Protein AF-A0A1V5NVQ9-F1 (afdb_monomer)

pLDDT: mean 89.26, std 10.73, range [40.66, 97.0]

Nearest PDB structures (foldseek):
  7lky-assembly4_D  TM=8.483E-01  e=3.529E-02  Homo sapiens
  7r1d-assembly1_C  TM=7.639E-01  e=8.206E-01  Homo sapiens
  6my0-assembly2_B  TM=6.409E-01  e=7.706E-01  Homo sapiens
  5j26-assembly1_A  TM=6.398E-01  e=9.307E-01  Homo sapiens
  1y96-assembly2_D  TM=5.690E-01  e=1.446E+00  Homo sapiens

Structure (mmCIF, N/CA/C/O backbone):
data_AF-A0A1V5NVQ9-F1
#
_entry.id   AF-A0A1V5NVQ9-F1
#
loop_
_atom_site.group_PDB
_atom_site.id
_atom_site.type_symbol
_at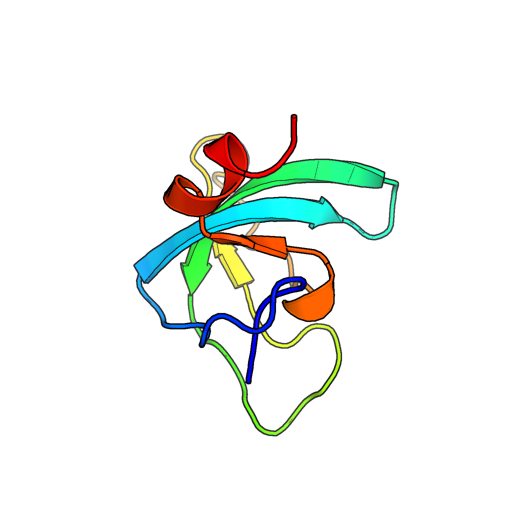om_site.label_atom_id
_atom_site.label_alt_id
_atom_site.label_comp_id
_atom_site.label_asym_id
_atom_site.label_entity_id
_atom_site.label_seq_id
_atom_site.pdbx_PDB_ins_code
_atom_site.Cartn_x
_atom_site.Cartn_y
_atom_site.Cartn_z
_atom_site.occupancy
_atom_site.B_iso_or_equiv
_atom_site.auth_seq_id
_atom_site.auth_comp_id
_atom_site.auth_asym_id
_atom_site.auth_atom_id
_atom_site.pdbx_PDB_model_num
ATOM 1 N N . MET A 1 1 ? -5.879 -5.149 -10.145 1.00 86.06 1 MET A N 1
ATOM 2 C CA . MET A 1 1 ? -4.780 -5.048 -9.164 1.00 86.06 1 MET A CA 1
ATOM 3 C C . MET A 1 1 ? -5.373 -4.465 -7.902 1.00 86.06 1 MET A C 1
ATOM 5 O O . MET A 1 1 ? -6.048 -3.447 -7.991 1.00 86.06 1 MET A O 1
ATOM 9 N N . HIS A 1 2 ? -5.199 -5.139 -6.773 1.00 93.62 2 HIS A N 1
ATOM 10 C CA . HIS A 1 2 ? -5.920 -4.803 -5.553 1.00 93.62 2 HIS A CA 1
ATOM 11 C C . HIS A 1 2 ? -4.975 -4.777 -4.356 1.00 93.62 2 HIS A C 1
ATOM 13 O O . HIS A 1 2 ? -3.950 -5.463 -4.350 1.00 93.62 2 HIS A O 1
ATOM 19 N N . TYR A 1 3 ? -5.347 -3.983 -3.362 1.00 94.94 3 TYR A N 1
ATOM 20 C CA . TYR A 1 3 ? -4.764 -4.000 -2.031 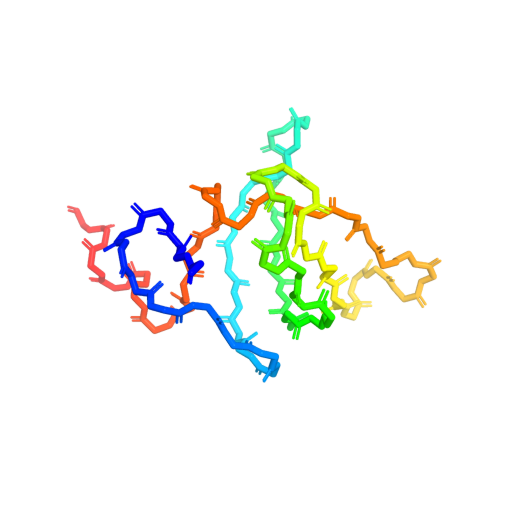1.00 94.94 3 TYR A CA 1
ATOM 21 C C . TYR A 1 3 ? -5.120 -5.286 -1.281 1.00 94.94 3 TYR A C 1
ATOM 23 O O . TYR A 1 3 ? -5.950 -6.084 -1.729 1.00 94.94 3 TYR A O 1
ATOM 31 N N . LYS A 1 4 ? -4.538 -5.463 -0.092 1.00 92.75 4 LYS A N 1
ATOM 32 C CA . LYS A 1 4 ? -4.786 -6.612 0.791 1.00 92.75 4 LYS A CA 1
ATOM 33 C C . LYS A 1 4 ? -6.272 -6.882 1.052 1.00 92.75 4 LYS A C 1
ATOM 35 O O . LYS A 1 4 ? -6.676 -8.031 1.189 1.00 92.75 4 LYS A O 1
ATOM 40 N N . ASN A 1 5 ? -7.079 -5.826 1.130 1.00 91.31 5 ASN A N 1
ATOM 41 C CA . ASN A 1 5 ? -8.515 -5.888 1.406 1.00 91.31 5 ASN A CA 1
ATOM 42 C C . ASN A 1 5 ? -9.388 -5.997 0.141 1.00 91.31 5 ASN A C 1
ATOM 44 O O . ASN A 1 5 ? -10.605 -5.872 0.227 1.00 91.31 5 ASN A O 1
ATOM 48 N N . GLY A 1 6 ? -8.788 -6.195 -1.035 1.00 92.31 6 GLY A N 1
ATOM 49 C CA . GLY A 1 6 ? -9.518 -6.308 -2.295 1.00 92.31 6 GLY A CA 1
ATOM 50 C C . GLY A 1 6 ? -9.947 -4.974 -2.910 1.00 92.31 6 GLY A C 1
ATOM 51 O O . GLY A 1 6 ? -10.518 -4.990 -3.996 1.00 92.31 6 GLY A O 1
ATOM 52 N N . ARG A 1 7 ? -9.653 -3.821 -2.289 1.00 94.62 7 ARG A N 1
ATOM 53 C CA . ARG A 1 7 ? -9.877 -2.506 -2.911 1.00 94.62 7 ARG A CA 1
ATOM 54 C C . ARG A 1 7 ? -8.948 -2.322 -4.109 1.00 94.62 7 ARG A C 1
ATOM 56 O O . ARG A 1 7 ? -7.779 -2.698 -4.061 1.00 94.62 7 ARG A O 1
ATOM 63 N N . GLU A 1 8 ? -9.471 -1.758 -5.193 1.00 95.25 8 GLU A N 1
ATOM 64 C CA . GLU A 1 8 ? -8.687 -1.465 -6.397 1.00 95.25 8 GLU A CA 1
ATOM 65 C C . GLU A 1 8 ? -7.598 -0.430 -6.086 1.00 95.25 8 GLU A C 1
ATOM 67 O O . GLU A 1 8 ? -7.889 0.603 -5.484 1.00 95.25 8 GLU A O 1
ATOM 72 N N . ALA A 1 9 ? -6.361 -0.707 -6.506 1.00 95.94 9 ALA A N 1
ATOM 73 C CA . ALA A 1 9 ? -5.223 0.182 -6.286 1.00 95.94 9 ALA A CA 1
ATOM 74 C C . ALA A 1 9 ? -5.041 1.174 -7.441 1.00 95.94 9 ALA A C 1
ATOM 76 O O . ALA A 1 9 ? -5.004 0.767 -8.607 1.00 95.94 9 ALA A O 1
ATOM 77 N N . LYS A 1 10 ? -4.893 2.468 -7.125 1.00 96.06 10 LYS A N 1
ATOM 78 C CA . LYS A 1 10 ? -4.767 3.554 -8.109 1.00 96.06 10 LYS A CA 1
ATOM 79 C C . LYS A 1 10 ? -3.601 4.484 -7.784 1.00 96.06 10 LYS A C 1
ATOM 81 O O . LYS A 1 10 ? -3.248 4.718 -6.633 1.00 96.06 10 LYS A O 1
ATOM 86 N N . ALA A 1 11 ? -2.980 5.028 -8.829 1.00 96.69 11 ALA A N 1
ATOM 87 C CA . ALA A 1 11 ? -1.940 6.035 -8.649 1.00 96.69 11 ALA A CA 1
ATOM 88 C C . ALA A 1 11 ? -2.529 7.276 -7.958 1.00 96.69 11 ALA A C 1
ATOM 90 O O . ALA A 1 11 ? -3.588 7.756 -8.355 1.00 96.69 11 ALA A O 1
ATOM 91 N N . GLY A 1 12 ? -1.824 7.795 -6.956 1.00 96.44 12 GLY A N 1
ATOM 92 C CA . GLY A 1 12 ? -2.281 8.901 -6.117 1.00 96.44 12 GLY A CA 1
ATOM 93 C C . GLY A 1 12 ? -2.949 8.470 -4.810 1.00 96.44 12 GLY A C 1
ATOM 94 O O . GLY A 1 12 ? -3.130 9.318 -3.941 1.00 96.44 12 GLY A O 1
ATOM 95 N N . ASP A 1 13 ? -3.257 7.183 -4.631 1.00 97.00 13 ASP A N 1
ATOM 96 C CA . ASP A 1 13 ? -3.827 6.680 -3.381 1.00 97.00 13 ASP A CA 1
ATOM 97 C C . ASP A 1 13 ? -2.871 6.896 -2.203 1.00 97.00 13 ASP A C 1
ATOM 99 O O . ASP A 1 13 ? -1.666 6.634 -2.297 1.00 97.00 13 ASP A O 1
ATOM 103 N N . GLN A 1 14 ? -3.427 7.312 -1.066 1.00 96.44 14 GLN A N 1
ATOM 104 C CA . GLN A 1 14 ? -2.720 7.277 0.208 1.00 96.44 14 GLN A CA 1
ATOM 105 C C . GLN A 1 14 ? -2.791 5.857 0.758 1.00 96.44 14 GLN A C 1
ATOM 107 O O . GLN A 1 14 ? -3.877 5.306 0.931 1.00 96.44 14 GLN A O 1
ATOM 112 N N . ILE A 1 15 ? -1.636 5.261 1.028 1.00 95.62 15 ILE A N 1
ATOM 113 C CA . ILE A 1 15 ? -1.527 3.854 1.407 1.00 95.62 15 ILE A CA 1
ATOM 114 C C . ILE A 1 15 ? -0.676 3.678 2.656 1.00 95.62 15 ILE A C 1
ATOM 116 O O . ILE A 1 15 ? 0.253 4.449 2.918 1.00 95.62 15 ILE A O 1
ATOM 120 N N . VAL A 1 16 ? -0.974 2.618 3.399 1.00 94.81 16 VAL A N 1
ATOM 121 C CA . VAL A 1 16 ? -0.163 2.136 4.515 1.00 94.81 16 VAL A CA 1
ATOM 122 C C . VAL A 1 16 ? 0.063 0.638 4.371 1.00 94.81 16 VAL A C 1
ATOM 124 O O . VAL A 1 16 ? -0.793 -0.088 3.865 1.00 94.81 16 VAL A O 1
ATOM 127 N N . GLY A 1 17 ? 1.207 0.156 4.827 1.00 93.44 17 GLY A N 1
ATOM 128 C CA . GLY A 1 17 ? 1.516 -1.264 4.811 1.00 93.44 17 GLY A CA 1
ATOM 129 C C . GLY A 1 17 ? 2.839 -1.552 5.487 1.00 93.44 17 GLY A C 1
ATOM 130 O O . GLY A 1 17 ? 3.382 -0.711 6.208 1.00 93.44 17 GLY A O 1
ATOM 131 N N . ARG A 1 18 ? 3.351 -2.756 5.253 1.00 90.50 18 ARG A N 1
ATOM 132 C CA . ARG A 1 18 ? 4.696 -3.147 5.674 1.00 90.50 18 ARG A CA 1
ATOM 133 C C . ARG A 1 18 ? 5.543 -3.458 4.453 1.00 90.50 18 ARG A C 1
ATOM 135 O O . ARG A 1 18 ? 5.036 -4.013 3.479 1.00 90.50 18 ARG A O 1
ATOM 142 N N . ASP A 1 19 ? 6.813 -3.086 4.503 1.00 85.00 19 ASP A N 1
ATOM 143 C CA . ASP A 1 19 ? 7.785 -3.568 3.529 1.00 85.00 19 ASP A CA 1
ATOM 144 C C . ASP A 1 19 ? 8.213 -5.015 3.825 1.00 85.00 19 ASP A C 1
ATOM 146 O O . ASP A 1 19 ? 7.728 -5.659 4.759 1.00 85.00 19 ASP A O 1
ATOM 150 N N . TYR A 1 20 ? 9.117 -5.531 2.991 1.00 79.38 20 TYR A N 1
ATOM 151 C CA . TYR A 1 20 ? 9.657 -6.882 3.125 1.00 79.38 20 TYR A CA 1
ATOM 152 C C . TYR A 1 20 ? 10.367 -7.116 4.470 1.00 79.38 20 TYR A C 1
ATOM 154 O O . TYR A 1 20 ? 10.292 -8.219 5.010 1.00 79.38 20 TYR A O 1
ATOM 162 N N . ASP A 1 21 ? 10.991 -6.080 5.036 1.00 85.44 21 ASP A N 1
ATOM 163 C CA . ASP A 1 21 ? 11.705 -6.143 6.315 1.00 85.44 21 ASP A CA 1
ATOM 164 C C . ASP A 1 21 ? 10.762 -5.970 7.524 1.00 85.44 21 ASP A C 1
ATOM 166 O O . ASP A 1 21 ? 11.185 -6.026 8.680 1.00 85.44 21 ASP A O 1
ATOM 170 N N . GLY A 1 22 ? 9.460 -5.790 7.277 1.00 84.62 22 GLY A N 1
ATOM 171 C CA . GLY A 1 22 ? 8.432 -5.620 8.299 1.00 84.62 22 GLY A CA 1
ATOM 172 C C . GLY A 1 22 ? 8.281 -4.184 8.808 1.00 84.62 22 GLY A C 1
ATOM 173 O 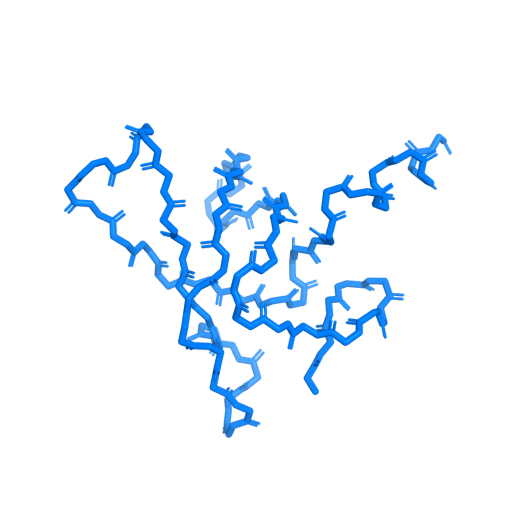O . GLY A 1 22 ? 7.465 -3.950 9.706 1.00 84.62 22 GLY A O 1
ATOM 174 N N . SER A 1 23 ? 9.005 -3.221 8.235 1.00 88.56 23 SER A N 1
ATOM 175 C CA . SER A 1 23 ? 8.896 -1.804 8.584 1.00 88.56 23 SER A CA 1
ATOM 176 C C . SER A 1 23 ? 7.571 -1.241 8.090 1.00 88.56 23 SER A C 1
ATOM 178 O O . SER A 1 23 ? 7.155 -1.488 6.959 1.00 88.56 23 SER A O 1
ATOM 180 N N . VAL A 1 24 ? 6.894 -0.459 8.933 1.00 91.06 24 VAL A N 1
ATOM 181 C CA . VAL A 1 24 ? 5.650 0.209 8.536 1.00 91.06 24 VAL A CA 1
ATOM 182 C C . VAL A 1 24 ? 5.981 1.376 7.614 1.00 91.06 24 VAL A C 1
ATOM 184 O O . VAL A 1 24 ? 6.730 2.276 7.992 1.00 91.06 24 VAL A O 1
ATOM 187 N N . LEU A 1 25 ? 5.381 1.381 6.427 1.00 92.44 25 LEU A N 1
ATOM 188 C CA . LEU A 1 25 ? 5.496 2.460 5.456 1.00 92.44 25 LEU A CA 1
ATOM 189 C C . LEU A 1 25 ? 4.132 3.103 5.220 1.00 92.44 25 LEU A C 1
ATOM 191 O O . LEU A 1 25 ? 3.121 2.412 5.098 1.00 92.44 25 LEU A O 1
ATOM 195 N N . ALA A 1 26 ? 4.130 4.429 5.108 1.00 94.00 26 ALA A N 1
ATOM 196 C CA . ALA A 1 26 ? 2.968 5.220 4.733 1.00 94.00 26 ALA A CA 1
ATOM 197 C C . ALA A 1 26 ? 3.373 6.286 3.710 1.00 94.00 26 ALA A C 1
ATOM 199 O O . ALA A 1 26 ? 4.426 6.923 3.841 1.00 94.00 26 ALA A O 1
ATOM 200 N N . GLY A 1 27 ? 2.545 6.474 2.687 1.00 94.88 27 GLY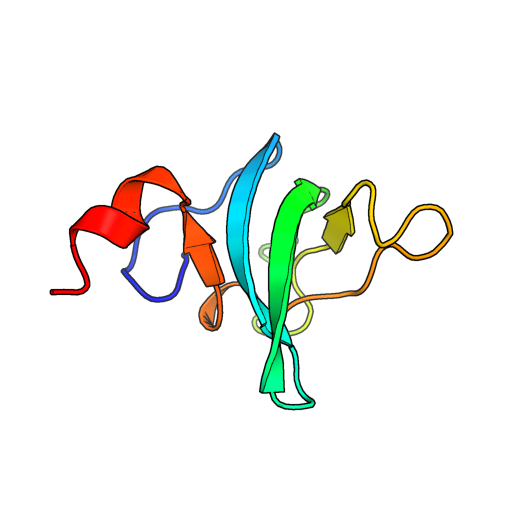 A N 1
ATOM 201 C CA . GLY A 1 27 ? 2.835 7.415 1.613 1.00 94.88 27 GLY A CA 1
ATOM 202 C C . GLY A 1 27 ? 1.823 7.357 0.480 1.00 94.88 27 GLY A C 1
ATOM 203 O O . GLY A 1 27 ? 0.700 6.892 0.657 1.00 94.88 27 GLY A O 1
ATOM 204 N N . VAL A 1 28 ? 2.242 7.844 -0.684 1.00 96.38 28 VAL A N 1
ATOM 205 C CA . VAL A 1 28 ? 1.424 7.907 -1.898 1.00 96.38 28 VAL A CA 1
ATOM 206 C C . VAL A 1 28 ? 1.884 6.846 -2.891 1.00 96.38 28 VAL A C 1
ATOM 208 O O . VAL A 1 28 ? 3.080 6.743 -3.184 1.00 96.38 28 VAL A O 1
ATOM 211 N N . LEU A 1 29 ? 0.934 6.081 -3.429 1.00 96.56 29 LEU A N 1
ATOM 212 C CA . LEU A 1 29 ? 1.177 5.125 -4.504 1.00 96.56 29 LEU A CA 1
ATOM 213 C C . LEU A 1 29 ? 1.474 5.852 -5.818 1.00 96.56 29 LEU A C 1
ATOM 215 O O . LEU A 1 29 ? 0.666 6.642 -6.306 1.00 96.56 29 LEU A O 1
ATOM 219 N N . VAL A 1 30 ? 2.589 5.512 -6.457 1.00 95.25 30 VAL A N 1
ATOM 220 C CA . VAL A 1 30 ? 2.908 5.927 -7.826 1.00 95.25 30 VAL A CA 1
ATOM 221 C C . VAL A 1 30 ? 3.294 4.734 -8.698 1.00 95.25 30 VAL A C 1
ATOM 223 O O . VAL A 1 30 ? 3.890 3.763 -8.235 1.00 95.25 30 VAL A O 1
ATOM 226 N N . GLY A 1 31 ? 2.946 4.817 -9.984 1.00 93.44 31 GLY A N 1
ATOM 227 C CA . GLY A 1 31 ? 3.299 3.816 -10.996 1.00 93.44 31 GLY A CA 1
ATOM 228 C C . GLY A 1 31 ? 2.855 2.376 -10.692 1.00 93.44 31 GLY A C 1
ATOM 229 O O . GLY A 1 31 ? 3.707 1.487 -10.751 1.00 93.44 31 GLY A O 1
ATOM 230 N N . PRO A 1 32 ? 1.571 2.113 -10.371 1.00 94.19 32 PRO A N 1
ATOM 231 C CA . PRO A 1 32 ? 1.075 0.745 -10.255 1.00 94.19 32 PRO A CA 1
ATOM 232 C C . PRO A 1 32 ? 1.258 -0.012 -11.581 1.00 94.19 32 PRO A C 1
ATOM 234 O O . PRO A 1 32 ? 0.853 0.469 -12.639 1.00 94.19 32 PRO A O 1
ATOM 237 N N . ASN A 1 33 ? 1.846 -1.210 -11.528 1.00 94.69 33 ASN A N 1
ATOM 238 C CA . ASN A 1 33 ? 2.076 -2.079 -12.685 1.00 94.69 33 ASN A CA 1
ATOM 239 C C . ASN A 1 33 ? 1.214 -3.360 -12.635 1.00 94.69 33 ASN A C 1
ATOM 241 O O . ASN A 1 33 ? 1.576 -4.307 -11.935 1.00 94.69 33 ASN A O 1
ATOM 245 N N . PRO A 1 34 ? 0.093 -3.441 -13.381 1.00 92.06 34 PRO A N 1
ATOM 246 C CA . PRO A 1 34 ? -0.818 -4.590 -13.328 1.00 92.06 34 PRO A CA 1
ATOM 247 C C . PRO A 1 34 ? -0.255 -5.860 -13.961 1.00 92.06 34 PRO A C 1
ATOM 249 O O . PRO A 1 34 ? -0.844 -6.918 -13.775 1.00 92.06 34 PRO A O 1
ATOM 252 N N . ALA A 1 35 ? 0.864 -5.773 -14.682 1.00 93.31 35 ALA A N 1
ATOM 253 C CA . ALA A 1 35 ? 1.532 -6.933 -15.259 1.00 93.31 35 ALA A CA 1
ATOM 254 C C . ALA A 1 35 ? 2.411 -7.697 -14.247 1.00 93.31 35 ALA A C 1
ATOM 256 O O . ALA A 1 35 ? 3.005 -8.704 -14.623 1.00 93.31 35 ALA A O 1
ATOM 257 N N . SER A 1 36 ? 2.527 -7.224 -12.997 1.00 92.88 36 SER A N 1
ATOM 258 C CA . SER A 1 36 ? 3.302 -7.879 -11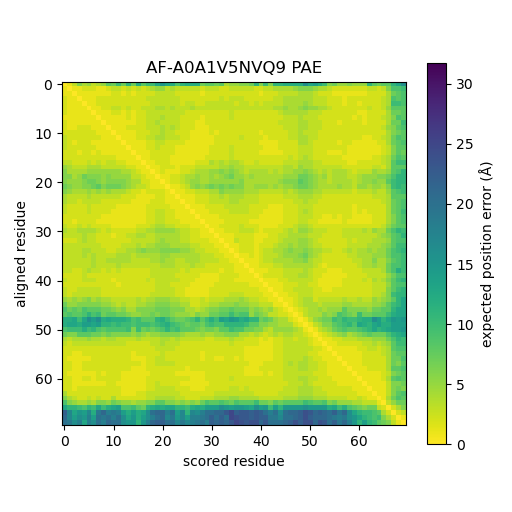.936 1.00 92.88 36 SER A CA 1
ATOM 259 C C . SER A 1 36 ? 2.473 -8.096 -10.668 1.00 92.88 36 SER A C 1
ATOM 261 O O . SER A 1 36 ? 1.727 -7.213 -10.236 1.00 92.88 36 SER A O 1
ATOM 263 N N . ASP A 1 37 ? 2.665 -9.249 -10.027 1.00 89.00 37 ASP A N 1
ATOM 264 C CA . ASP A 1 37 ? 2.003 -9.617 -8.767 1.00 89.00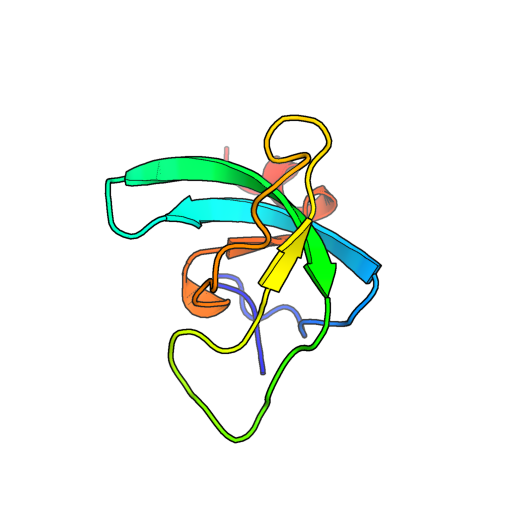 37 ASP A CA 1
ATOM 265 C C . ASP A 1 37 ? 2.801 -9.194 -7.520 1.00 89.00 37 ASP A C 1
ATOM 267 O O . ASP A 1 37 ? 2.255 -9.109 -6.416 1.00 89.00 37 ASP A O 1
ATOM 271 N N . THR A 1 38 ? 4.099 -8.914 -7.681 1.00 92.50 38 THR A N 1
ATOM 272 C CA . THR A 1 38 ? 5.010 -8.448 -6.624 1.00 92.50 38 THR A CA 1
ATOM 273 C C . THR A 1 38 ? 5.803 -7.231 -7.085 1.00 92.50 38 THR A C 1
ATOM 275 O O . THR A 1 38 ? 5.989 -7.020 -8.287 1.00 92.50 38 THR A O 1
ATOM 278 N N . CYS A 1 39 ? 6.248 -6.403 -6.133 1.00 93.06 39 CYS A N 1
ATOM 279 C CA . CYS A 1 39 ? 6.988 -5.164 -6.410 1.00 93.06 39 CYS A CA 1
ATOM 280 C C . CYS A 1 39 ? 6.298 -4.303 -7.488 1.00 93.06 39 CYS A C 1
ATOM 282 O O . CYS A 1 39 ? 6.936 -3.741 -8.376 1.00 93.06 39 CYS A O 1
ATOM 284 N N . ASN A 1 40 ? 4.967 -4.273 -7.442 1.00 94.75 40 ASN A N 1
ATOM 285 C CA . ASN A 1 40 ? 4.085 -3.789 -8.494 1.00 94.75 40 ASN A CA 1
ATOM 286 C C . ASN A 1 40 ? 3.565 -2.368 -8.251 1.00 94.75 40 ASN A C 1
ATOM 288 O O . ASN A 1 40 ? 2.628 -1.930 -8.914 1.00 94.75 40 ASN A O 1
ATOM 292 N N . GLY A 1 41 ? 4.190 -1.633 -7.336 1.00 94.81 41 GLY A N 1
ATOM 293 C CA . GLY A 1 41 ? 3.990 -0.205 -7.138 1.00 94.81 41 GLY A CA 1
ATOM 294 C C . GLY A 1 41 ? 5.235 0.446 -6.549 1.00 94.81 41 GLY A C 1
ATOM 295 O O . GLY A 1 41 ? 6.181 -0.233 -6.147 1.00 94.81 41 GLY A O 1
ATOM 296 N N . ARG A 1 42 ? 5.234 1.775 -6.486 1.00 94.94 42 ARG A N 1
ATOM 297 C CA . ARG A 1 42 ? 6.236 2.559 -5.760 1.00 94.94 42 ARG A CA 1
ATOM 298 C C . ARG A 1 42 ? 5.551 3.445 -4.738 1.00 94.94 42 ARG A C 1
ATOM 300 O O . ARG A 1 42 ? 4.452 3.937 -4.986 1.00 94.94 42 ARG A O 1
ATOM 307 N N . LEU A 1 43 ? 6.219 3.669 -3.617 1.00 94.62 43 LEU A N 1
ATOM 308 C CA . LEU A 1 43 ? 5.726 4.535 -2.554 1.00 94.62 43 LEU A CA 1
ATOM 309 C C . LEU A 1 43 ? 6.601 5.779 -2.462 1.00 94.62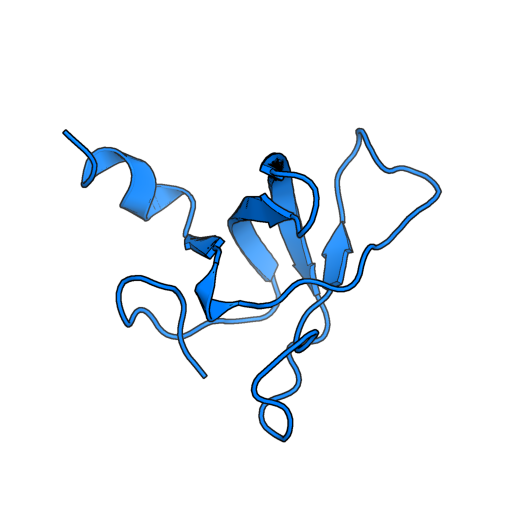 43 LEU A C 1
ATOM 311 O O . LEU A 1 43 ? 7.820 5.673 -2.367 1.00 94.62 43 LEU A O 1
ATOM 315 N N . ILE A 1 44 ? 5.979 6.955 -2.477 1.00 94.69 44 ILE A N 1
ATOM 316 C CA . ILE A 1 44 ? 6.654 8.218 -2.169 1.00 94.69 44 ILE A CA 1
ATOM 317 C C . ILE A 1 44 ? 6.172 8.695 -0.804 1.00 94.69 44 ILE A C 1
ATOM 319 O O . ILE A 1 44 ? 4.972 8.746 -0.536 1.00 94.69 44 ILE A O 1
ATOM 323 N N . SER A 1 45 ? 7.118 9.049 0.060 1.00 91.31 45 SER A N 1
ATOM 324 C CA . SER A 1 45 ? 6.850 9.577 1.395 1.00 91.31 45 SER A CA 1
ATOM 325 C C . SER A 1 45 ? 7.860 10.665 1.729 1.00 91.31 45 SER A C 1
ATOM 327 O O . SER A 1 45 ? 9.018 10.587 1.316 1.00 91.31 45 SER A O 1
ATOM 329 N N . SER A 1 46 ? 7.449 11.665 2.509 1.00 86.44 46 SER A N 1
ATOM 330 C CA . SER A 1 46 ? 8.344 12.726 2.989 1.00 86.44 46 SER A CA 1
ATOM 331 C C . SER A 1 46 ? 9.502 12.177 3.823 1.00 86.44 46 SER A C 1
ATOM 333 O O . SER A 1 46 ? 10.585 12.752 3.823 1.00 86.44 46 SER A O 1
ATOM 335 N N . SER A 1 47 ? 9.303 11.043 4.498 1.00 82.19 47 SER A N 1
ATOM 336 C CA . SER A 1 47 ? 10.352 10.357 5.263 1.00 82.19 47 SER A CA 1
ATOM 337 C C . SER A 1 47 ? 11.325 9.569 4.381 1.00 82.19 47 SER A C 1
ATOM 339 O O . SER A 1 47 ? 12.358 9.115 4.861 1.00 82.19 47 SER A O 1
ATOM 341 N N . LEU A 1 48 ? 11.016 9.421 3.090 1.00 80.94 48 LEU A N 1
ATOM 342 C CA . LEU A 1 48 ? 11.794 8.678 2.101 1.00 80.94 48 LEU A CA 1
ATOM 343 C C . LEU A 1 48 ? 12.251 9.601 0.960 1.00 80.94 48 LEU A C 1
ATOM 345 O O . LEU A 1 48 ? 12.312 9.187 -0.189 1.00 80.94 48 LEU A O 1
ATOM 349 N N . VAL A 1 49 ? 12.579 10.860 1.264 1.00 68.81 49 VAL A N 1
ATOM 350 C CA . VAL A 1 49 ? 12.871 11.942 0.293 1.00 68.81 49 VAL A CA 1
ATOM 351 C C . VAL A 1 49 ? 13.870 11.600 -0.827 1.00 68.81 49 VAL A C 1
ATOM 353 O O . VAL A 1 49 ? 13.838 12.251 -1.865 1.00 68.81 49 VAL A O 1
ATOM 356 N N . ASN A 1 50 ? 14.708 10.569 -0.664 1.00 76.44 50 ASN A N 1
ATOM 357 C CA . ASN A 1 50 ? 15.662 10.105 -1.682 1.00 76.44 50 ASN A CA 1
ATOM 358 C C . ASN A 1 50 ? 15.434 8.655 -2.161 1.00 76.44 50 ASN A C 1
ATOM 360 O O . ASN A 1 50 ? 16.254 8.125 -2.907 1.00 76.44 50 ASN A O 1
ATOM 364 N N . SER A 1 51 ? 14.341 8.010 -1.748 1.00 78.44 51 SER A N 1
ATOM 365 C CA . SER A 1 51 ? 14.020 6.621 -2.085 1.00 78.44 51 SER A CA 1
ATOM 366 C C . SER A 1 51 ? 12.535 6.464 -2.391 1.00 78.44 51 SER A C 1
ATOM 368 O O . SER A 1 51 ? 11.683 6.712 -1.548 1.00 78.44 51 SER A O 1
ATOM 370 N N . ALA A 1 52 ? 12.220 5.968 -3.585 1.00 84.25 52 ALA A N 1
ATOM 371 C CA . ALA A 1 52 ? 10.882 5.491 -3.924 1.00 84.25 52 ALA A CA 1
ATOM 372 C C . ALA A 1 52 ? 10.904 3.955 -3.947 1.00 84.25 52 ALA A C 1
ATOM 374 O O . ALA A 1 52 ? 11.100 3.380 -5.031 1.00 84.25 52 ALA A O 1
ATOM 375 N N . PRO A 1 53 ? 10.805 3.284 -2.777 1.00 89.88 53 PRO A N 1
ATOM 376 C CA . PRO A 1 53 ? 10.895 1.835 -2.707 1.00 89.88 53 PRO A CA 1
ATOM 377 C C . PRO A 1 53 ? 9.812 1.187 -3.562 1.00 89.88 53 PRO A C 1
ATOM 379 O O . PRO A 1 53 ? 8.687 1.685 -3.670 1.00 89.88 53 PRO A O 1
ATOM 382 N N . LEU A 1 54 ? 10.180 0.061 -4.166 1.00 92.62 54 LEU A N 1
ATOM 383 C CA . LEU A 1 54 ? 9.222 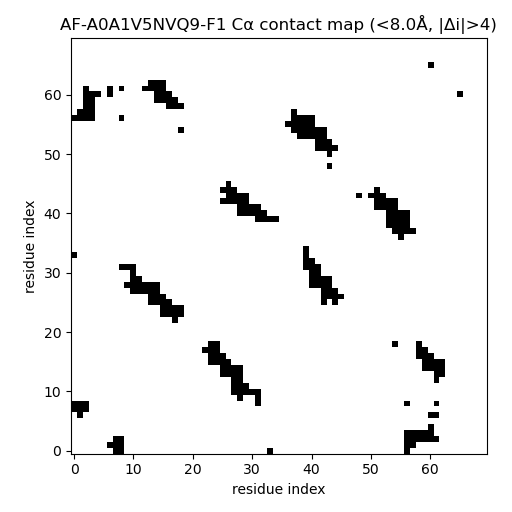-0.841 -4.782 1.00 92.62 54 LEU A CA 1
ATOM 384 C C . LEU A 1 54 ? 8.446 -1.552 -3.676 1.00 92.62 54 LEU A C 1
ATOM 386 O O . LEU A 1 54 ? 9.033 -2.030 -2.708 1.00 92.62 54 LEU A O 1
ATOM 390 N N . ILE A 1 55 ? 7.132 -1.624 -3.839 1.00 93.69 55 ILE A N 1
ATOM 391 C CA . ILE A 1 55 ? 6.218 -2.238 -2.881 1.00 93.69 55 ILE A CA 1
ATOM 392 C C . ILE A 1 55 ? 5.325 -3.260 -3.576 1.00 93.69 55 ILE A C 1
ATOM 394 O O . ILE A 1 55 ? 5.021 -3.139 -4.764 1.00 93.69 55 ILE A O 1
ATOM 398 N N . SER A 1 56 ? 4.894 -4.270 -2.826 1.00 95.06 56 SER A N 1
ATOM 399 C CA . SER A 1 56 ? 3.896 -5.241 -3.271 1.00 95.06 56 SER A CA 1
ATOM 400 C C . SER A 1 56 ? 2.532 -4.818 -2.742 1.00 95.06 56 SER A C 1
ATOM 402 O O . SER A 1 56 ? 2.295 -4.837 -1.540 1.00 95.06 56 SER A O 1
ATOM 404 N N . LEU A 1 57 ? 1.613 -4.438 -3.625 1.00 94.81 57 LEU A N 1
ATOM 405 C CA . LEU A 1 57 ? 0.353 -3.797 -3.226 1.00 94.81 57 LEU A CA 1
ATOM 406 C C . LEU A 1 57 ? -0.569 -4.701 -2.400 1.00 94.81 57 LEU A C 1
ATOM 408 O O . LEU A 1 57 ? -1.355 -4.205 -1.600 1.00 94.81 57 LEU A O 1
ATOM 412 N N . LYS A 1 58 ? -0.405 -6.022 -2.508 1.00 94.12 58 LYS A N 1
ATOM 413 C CA . LYS A 1 58 ? -1.085 -7.015 -1.660 1.00 94.12 58 LYS A CA 1
ATOM 414 C C . LYS A 1 58 ? -0.735 -6.920 -0.166 1.00 94.12 58 LYS A C 1
ATOM 416 O O . LYS A 1 58 ? -1.461 -7.477 0.651 1.00 94.12 58 LYS A O 1
ATOM 421 N N . ASP A 1 59 ? 0.351 -6.230 0.184 1.00 94.38 59 ASP A N 1
ATOM 422 C CA . ASP A 1 59 ? 0.815 -6.031 1.564 1.00 94.38 59 ASP A CA 1
ATOM 423 C C . ASP A 1 59 ? 0.415 -4.652 2.126 1.00 94.38 59 ASP A C 1
ATOM 425 O O . ASP A 1 59 ? 0.694 -4.330 3.283 1.00 94.38 59 ASP A O 1
ATOM 429 N N . PHE A 1 60 ? -0.272 -3.845 1.311 1.00 95.06 60 PHE A N 1
ATOM 430 C CA . PHE A 1 60 ? -0.730 -2.498 1.632 1.00 95.06 60 PHE A CA 1
ATOM 431 C C . PHE A 1 60 ? -2.260 -2.427 1.626 1.00 95.06 60 PHE A C 1
ATOM 433 O O . PHE A 1 60 ? -2.947 -3.281 1.061 1.00 95.06 60 PHE A O 1
ATOM 440 N N . VAL A 1 61 ? -2.790 -1.389 2.266 1.00 95.81 61 VAL A N 1
ATOM 441 C CA . VAL A 1 61 ? -4.200 -0.987 2.235 1.00 95.81 61 VAL A CA 1
ATOM 442 C C . VAL A 1 61 ? -4.298 0.507 1.958 1.00 95.81 61 VAL A C 1
ATOM 444 O O . VAL A 1 61 ? -3.356 1.259 2.223 1.00 95.81 61 VAL A O 1
ATOM 447 N N . HIS A 1 62 ? -5.445 0.942 1.443 1.00 95.88 62 HIS A N 1
ATOM 448 C CA . HIS A 1 62 ? -5.749 2.365 1.362 1.00 95.88 62 HIS A CA 1
ATOM 449 C C . HIS A 1 62 ? -5.890 2.952 2.776 1.00 95.88 62 HIS A C 1
ATOM 451 O O . HIS A 1 62 ? -6.439 2.302 3.666 1.00 95.88 62 HIS A O 1
ATOM 457 N N . ALA A 1 63 ? -5.409 4.177 2.990 1.00 94.12 63 ALA A N 1
ATOM 458 C CA . ALA A 1 63 ? -5.356 4.815 4.305 1.00 94.12 63 ALA A CA 1
ATOM 459 C C . ALA A 1 63 ? -6.742 4.959 4.960 1.00 94.12 63 ALA A C 1
ATOM 461 O O . ALA A 1 63 ? -6.889 4.686 6.149 1.00 94.12 63 ALA A O 1
ATOM 462 N N . ASP A 1 64 ? -7.772 5.297 4.180 1.00 93.25 64 ASP A N 1
ATOM 463 C CA . ASP A 1 64 ? -9.163 5.353 4.668 1.00 93.25 64 ASP A CA 1
ATOM 464 C C . ASP A 1 64 ? -9.654 4.022 5.262 1.00 93.25 64 ASP A C 1
ATOM 466 O O . ASP A 1 64 ? -10.460 4.002 6.195 1.00 93.25 64 ASP A O 1
ATOM 470 N N . ASP A 1 65 ? -9.130 2.902 4.762 1.00 90.62 65 ASP A N 1
ATOM 471 C CA . ASP A 1 65 ? -9.568 1.566 5.157 1.00 90.62 65 ASP A CA 1
ATOM 472 C C . ASP A 1 65 ? -8.872 1.090 6.449 1.00 90.62 65 ASP A C 1
ATOM 474 O O . ASP A 1 65 ? -9.197 0.023 6.965 1.00 90.62 65 ASP A O 1
ATOM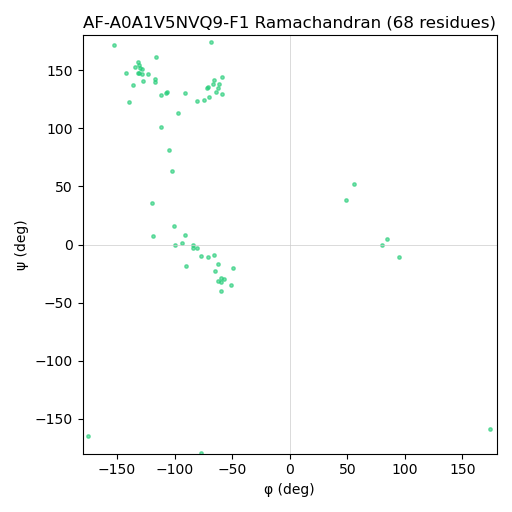 478 N N . ILE A 1 66 ? -7.939 1.871 7.017 1.00 82.50 66 ILE A N 1
ATOM 479 C CA . ILE A 1 66 ? -7.280 1.551 8.300 1.00 82.50 66 ILE A CA 1
ATOM 480 C C . ILE A 1 66 ? -8.300 1.511 9.444 1.00 82.50 66 ILE A C 1
ATOM 482 O O . ILE A 1 66 ? -8.159 0.713 10.367 1.00 82.50 66 ILE A O 1
ATOM 486 N N . THR A 1 67 ? -9.363 2.315 9.364 1.00 66.44 67 THR A N 1
ATOM 487 C CA . THR A 1 67 ? -10.445 2.330 10.365 1.00 66.44 67 THR A CA 1
ATOM 488 C C . THR A 1 67 ? -11.262 1.029 10.417 1.00 66.44 67 THR A C 1
ATOM 490 O O . THR A 1 67 ? -12.048 0.843 11.343 1.00 66.44 67 THR A O 1
ATOM 493 N N . LEU A 1 68 ? -11.050 0.108 9.467 1.00 53.78 68 LEU A N 1
ATOM 494 C CA . LEU A 1 68 ? -11.665 -1.224 9.426 1.00 53.78 68 LEU A CA 1
ATOM 495 C C . LEU A 1 68 ? -10.801 -2.321 10.078 1.00 53.78 68 LEU A C 1
ATOM 497 O O . LEU A 1 68 ? -11.207 -3.481 10.090 1.00 53.78 68 LEU A O 1
ATOM 501 N N . LEU A 1 69 ? -9.626 -1.983 10.620 1.00 50.31 69 LEU A N 1
ATOM 502 C CA . LEU A 1 69 ? -8.754 -2.896 11.368 1.00 50.31 69 LEU A CA 1
ATOM 503 C C . LEU A 1 69 ? -8.887 -2.642 12.881 1.00 50.31 69 LEU A C 1
ATOM 505 O O . LEU A 1 69 ? -7.925 -2.224 13.523 1.00 50.31 69 LEU A O 1
ATOM 509 N N . ASN A 1 70 ? -10.087 -2.864 13.426 1.00 40.66 70 ASN A N 1
ATOM 510 C CA . ASN A 1 70 ? -10.318 -2.986 14.874 1.00 40.66 70 ASN A CA 1
ATOM 511 C C . ASN A 1 70 ? -10.283 -4.455 15.299 1.00 40.66 70 ASN A C 1
ATOM 513 O O . ASN A 1 70 ? -10.933 -5.272 14.608 1.00 40.66 70 ASN A O 1
#

Mean predicted aligned error: 4.03 Å

Foldseek 3Di:
DAALVRHDDDFQFWKWFAAPVRDIDTATWDQAAPVDQFLRTWGDDPVCPPDGGRGRRSRMDGPVCVVVVD

Secondary structure (DSSP, 8-state):
-B-TTSPBP-TT-EEEEE-TTS-EEEEEEE---TT-SSS-EEEE-GGGTT---EE-GGGEEEGGGGGG--

Radius of gyration: 10.99 Å; Cα contacts (8 Å, |Δi|>4): 135; chains: 1; bounding box: 27×22×30 Å

Sequence (70 aa):
MHYKNGREAKAGDQIVGRDYDGSVLAGVLVGPNPASDTCNGRLISSSLVNSAPLISLKDFVHADDITLLN

Solvent-accessible surface area (backbone atoms only — not comparable to full-atom values): 4011 Å² total; per-residue (Å²): 104,41,22,58,81,65,47,76,66,54,68,70,40,50,33,35,35,47,49,96,90,63,49,80,45,66,32,33,33,39,73,66,38,81,94,42,91,57,61,23,24,26,39,45,29,85,92,34,80,91,48,65,52,70,35,39,45,56,53,22,36,52,51,85,59,54,80,73,73,123